Protein AF-A0A917WF76-F1 (afdb_monomer_lite)

Foldseek 3Di:
DPPDDPDPDPDPPPPPVPPFAFDQWDWDFDDDVPDGPDIDTGGLVCCVVVVHDRGDDPPPPPPPDPDD

pLDDT: mean 75.85, std 15.35, range [43.5, 97.44]

Sequence (68 aa):
MTSTTPEPGDGAVSHTLYRRPRGAGLLVLTLDGDRIAALTRFDSDVLARFGLPSSLPPRRAADGTGVP

Organism: NCBI:txid1748367

Secondary structure (DSSP, 8-state):
-------------------PPBP--EEEEEEETTEEEEEEEE-GGGGGGGT--SBPPP----------

Radius of gyration: 23.94 Å; chains: 1; bounding box: 42×35×76 Å

Structure (mmCIF, N/CA/C/O backbone):
data_AF-A0A917WF76-F1
#
_entry.id   AF-A0A917WF76-F1
#
loop_
_atom_site.group_PDB
_atom_site.id
_atom_site.type_symbol
_atom_site.label_atom_id
_atom_site.label_alt_id
_atom_site.label_comp_id
_atom_site.label_asym_id
_atom_site.label_entity_id
_atom_site.label_seq_id
_atom_site.pdbx_PDB_ins_code
_atom_site.Cartn_x
_atom_site.Cartn_y
_atom_site.Cartn_z
_atom_site.occupancy
_atom_site.B_iso_or_equiv
_atom_site.auth_seq_id
_atom_site.auth_comp_id
_atom_site.auth_asym_id
_atom_site.auth_atom_id
_atom_site.pdbx_PDB_model_num
ATOM 1 N N . MET A 1 1 ? 31.685 14.409 -63.164 1.00 43.50 1 MET A N 1
ATOM 2 C CA . MET A 1 1 ? 31.848 14.156 -61.718 1.00 43.50 1 MET A CA 1
ATOM 3 C C . MET A 1 1 ? 30.694 14.830 -60.994 1.00 43.50 1 MET A C 1
ATOM 5 O O . MET A 1 1 ? 30.757 16.024 -60.745 1.00 43.50 1 MET A O 1
ATOM 9 N N . THR A 1 2 ? 29.599 14.114 -60.752 1.00 52.25 2 THR A N 1
ATOM 10 C CA . THR A 1 2 ? 28.505 14.599 -59.902 1.00 52.25 2 THR A CA 1
ATOM 11 C C . THR A 1 2 ? 28.882 14.297 -58.458 1.00 52.25 2 THR A C 1
ATOM 13 O O . THR A 1 2 ? 28.742 13.162 -58.005 1.00 52.25 2 THR A O 1
ATOM 16 N N . SER A 1 3 ? 29.435 15.290 -57.761 1.00 47.62 3 SER A N 1
ATOM 17 C CA . SER A 1 3 ? 29.611 15.219 -56.311 1.00 47.62 3 SER A CA 1
ATOM 18 C C . SER A 1 3 ? 28.229 15.255 -55.676 1.00 47.62 3 SER A C 1
ATOM 20 O O . SER A 1 3 ? 27.623 16.316 -55.566 1.00 47.62 3 SER A O 1
ATOM 22 N N . THR A 1 4 ? 27.704 14.086 -55.316 1.00 65.94 4 THR A N 1
ATOM 23 C CA . THR A 1 4 ? 26.539 14.013 -54.440 1.00 65.94 4 THR A CA 1
ATOM 24 C C . THR A 1 4 ? 27.054 14.281 -53.029 1.00 65.94 4 THR A C 1
ATOM 26 O O . THR A 1 4 ? 27.814 13.496 -52.464 1.00 65.94 4 THR A O 1
ATOM 29 N N . THR A 1 5 ? 26.736 15.453 -52.491 1.00 64.75 5 THR A N 1
ATOM 30 C CA . THR A 1 5 ? 26.879 15.718 -51.059 1.00 64.75 5 THR A CA 1
ATOM 31 C C . 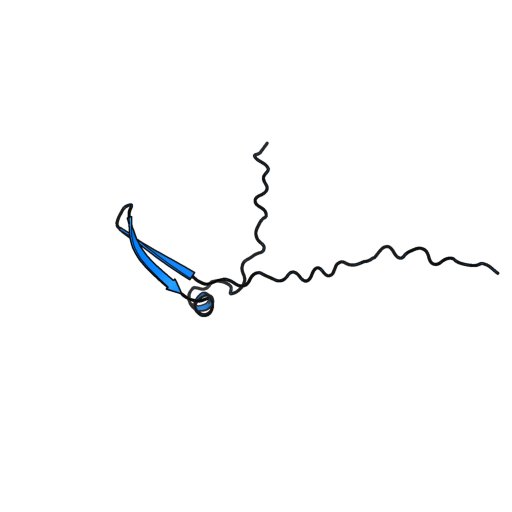THR A 1 5 ? 25.929 14.761 -50.333 1.00 64.75 5 THR A C 1
ATOM 33 O O . THR A 1 5 ? 24.784 14.631 -50.768 1.00 64.75 5 THR A O 1
ATOM 36 N N . PRO A 1 6 ? 26.352 14.042 -49.281 1.00 62.91 6 PRO A N 1
ATOM 37 C CA . PRO A 1 6 ? 25.402 13.314 -48.455 1.00 62.91 6 PRO A CA 1
ATOM 38 C C . PRO A 1 6 ? 24.531 14.340 -47.718 1.00 62.91 6 PRO A C 1
ATOM 40 O O . PRO A 1 6 ? 25.020 15.076 -46.862 1.00 62.91 6 PRO A O 1
ATOM 43 N N . GLU A 1 7 ? 23.253 14.411 -48.089 1.00 71.06 7 GLU A N 1
ATOM 44 C CA . GLU A 1 7 ? 22.223 15.117 -47.326 1.00 71.06 7 GLU A CA 1
ATOM 45 C C . GLU A 1 7 ? 22.235 14.580 -45.879 1.00 71.06 7 GLU A C 1
ATOM 47 O O . GLU A 1 7 ? 22.317 13.359 -45.688 1.00 71.06 7 GLU A O 1
ATOM 52 N N . PRO A 1 8 ? 22.209 15.443 -44.846 1.00 56.00 8 PRO A N 1
ATOM 53 C CA . PRO A 1 8 ? 22.232 14.991 -43.463 1.00 56.00 8 PRO A CA 1
ATOM 54 C C . PRO A 1 8 ? 20.986 14.144 -43.197 1.00 56.00 8 PRO A C 1
ATOM 56 O O . PRO A 1 8 ? 19.860 14.625 -43.283 1.00 56.00 8 PRO A O 1
ATOM 59 N N . GLY A 1 9 ? 21.214 12.861 -42.911 1.00 62.41 9 GLY A N 1
ATOM 60 C CA . GLY A 1 9 ? 20.177 11.882 -42.618 1.00 62.41 9 GLY A CA 1
ATOM 61 C C . GLY A 1 9 ? 19.340 12.313 -41.422 1.00 62.41 9 GLY A C 1
ATOM 62 O O . GLY A 1 9 ? 19.756 12.195 -40.270 1.00 62.41 9 GLY A O 1
ATOM 63 N N . ASP A 1 10 ? 18.151 12.799 -41.740 1.00 63.31 10 ASP A N 1
ATOM 64 C CA . ASP A 1 10 ? 17.029 13.023 -40.849 1.00 63.31 10 ASP A CA 1
ATOM 65 C C . ASP A 1 10 ? 16.586 11.666 -40.278 1.00 63.31 10 ASP A C 1
ATOM 67 O O . ASP A 1 10 ? 15.929 10.864 -40.945 1.00 63.31 10 ASP A O 1
ATOM 71 N N . GLY A 1 11 ? 17.061 11.319 -39.082 1.00 62.00 11 GLY A N 1
ATOM 72 C CA . GLY A 1 11 ? 16.768 10.001 -38.524 1.00 62.00 11 GLY A CA 1
ATOM 73 C C . GLY A 1 11 ? 17.581 9.600 -37.307 1.00 62.00 11 GLY A C 1
ATOM 74 O O . GLY A 1 11 ? 17.924 8.428 -37.162 1.00 62.00 11 GLY A O 1
ATOM 75 N N . ALA A 1 12 ? 17.876 10.532 -36.401 1.00 62.28 12 ALA A N 1
ATOM 76 C CA . ALA A 1 12 ? 18.256 10.140 -35.052 1.00 62.28 12 ALA A CA 1
ATOM 77 C C . ALA A 1 12 ? 17.005 9.595 -34.346 1.00 62.28 12 ALA A C 1
ATOM 79 O O . ALA A 1 12 ? 16.287 10.321 -33.657 1.00 62.28 12 ALA A O 1
ATOM 80 N N . VAL A 1 13 ? 16.719 8.304 -34.535 1.00 61.66 13 VAL A N 1
ATOM 81 C CA . VAL A 1 13 ? 15.771 7.590 -33.678 1.00 61.66 13 VAL A CA 1
ATOM 82 C C . VAL A 1 13 ? 16.318 7.676 -32.262 1.00 61.66 13 VAL A C 1
ATOM 84 O O . VAL A 1 13 ? 17.305 7.036 -31.901 1.00 61.66 13 VAL A O 1
ATOM 87 N N . SER A 1 14 ? 15.703 8.542 -31.463 1.00 63.00 14 SER A N 1
ATOM 88 C CA . SER A 1 14 ? 16.010 8.648 -30.048 1.00 63.00 14 SER A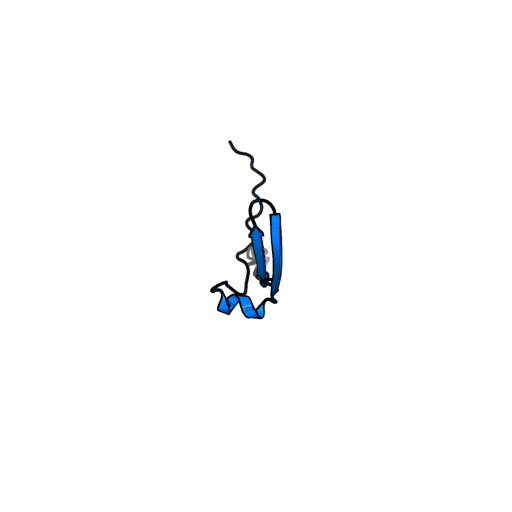 CA 1
ATOM 89 C C . SER A 1 14 ? 15.509 7.375 -29.388 1.00 63.00 14 SER A C 1
ATOM 91 O O . SER A 1 14 ? 14.336 7.242 -29.045 1.00 63.00 14 SER A O 1
ATOM 93 N N . HIS A 1 15 ? 16.407 6.412 -29.210 1.00 59.94 15 HIS A N 1
ATOM 94 C CA . HIS A 1 15 ? 16.201 5.329 -28.265 1.00 59.94 15 HIS A CA 1
ATOM 95 C C . HIS A 1 15 ? 16.394 5.923 -26.874 1.00 59.94 15 HIS A C 1
ATOM 97 O O . HIS A 1 15 ? 17.414 5.712 -26.218 1.00 59.94 15 HIS A O 1
ATOM 103 N N . THR A 1 16 ? 15.432 6.732 -26.432 1.00 63.59 16 THR A N 1
ATOM 104 C CA . THR A 1 16 ? 15.370 7.155 -25.043 1.00 63.59 16 THR A CA 1
ATOM 105 C C . THR A 1 16 ? 15.239 5.866 -24.252 1.00 63.59 16 THR A C 1
ATOM 107 O O . THR A 1 16 ? 14.206 5.197 -24.294 1.00 63.59 16 THR A O 1
ATOM 110 N N . LEU A 1 17 ? 16.321 5.453 -23.591 1.00 61.53 17 LEU A N 1
ATOM 111 C CA . LEU A 1 17 ? 1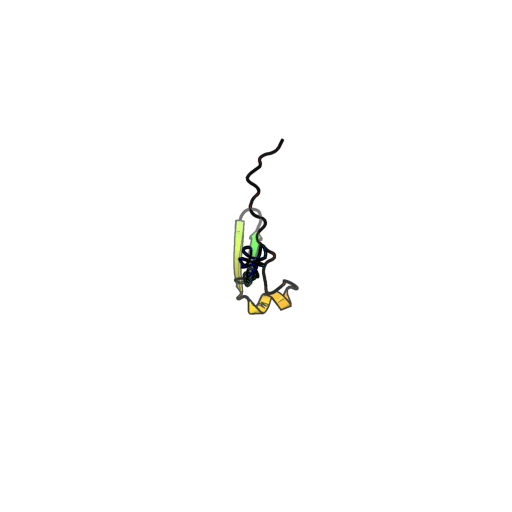6.282 4.363 -22.635 1.00 61.53 17 LEU A CA 1
ATOM 112 C C . LEU A 1 17 ? 15.336 4.824 -21.531 1.00 61.53 17 LEU A C 1
ATOM 114 O O . LEU A 1 17 ? 15.743 5.513 -20.596 1.00 61.53 17 LEU A O 1
ATOM 118 N N . TYR A 1 18 ? 14.051 4.507 -21.672 1.00 68.69 18 TYR A N 1
ATOM 119 C CA . TYR A 1 18 ? 13.050 4.772 -20.657 1.00 68.69 18 TYR A CA 1
ATOM 120 C C . TYR A 1 18 ? 13.394 3.888 -19.465 1.00 68.69 18 TYR A C 1
ATOM 122 O O . TYR A 1 18 ? 12.916 2.759 -19.328 1.00 68.69 18 TYR A O 1
ATOM 130 N N . ARG A 1 19 ? 14.281 4.387 -18.602 1.00 69.25 19 ARG A N 1
ATOM 131 C CA . ARG A 1 19 ? 14.588 3.756 -17.330 1.00 69.25 19 ARG A CA 1
ATOM 132 C C . ARG A 1 19 ? 13.312 3.824 -16.510 1.00 69.25 19 ARG A C 1
ATOM 134 O O . ARG A 1 19 ? 12.998 4.865 -15.935 1.00 69.25 19 ARG A O 1
ATOM 141 N N . ARG A 1 20 ? 12.558 2.723 -16.477 1.00 71.44 20 ARG A N 1
ATOM 142 C CA . ARG A 1 20 ? 11.375 2.647 -15.624 1.00 71.44 20 ARG A CA 1
ATOM 143 C C . ARG A 1 20 ? 11.820 2.859 -14.178 1.00 71.44 20 ARG A C 1
ATOM 145 O O . ARG A 1 20 ? 12.742 2.170 -13.723 1.00 71.44 20 ARG A O 1
ATOM 152 N N . PRO A 1 21 ? 11.213 3.806 -13.456 1.00 69.44 21 PRO A N 1
ATOM 153 C CA . PRO A 1 21 ? 11.490 3.959 -12.042 1.00 69.44 21 PRO A CA 1
ATOM 154 C C . PRO A 1 21 ? 11.116 2.656 -11.326 1.00 69.44 21 PRO A C 1
ATOM 156 O O . PRO A 1 21 ? 10.015 2.134 -11.493 1.00 69.44 21 PRO A O 1
ATOM 159 N N . ARG A 1 22 ? 12.056 2.098 -10.559 1.00 76.50 22 ARG A N 1
ATOM 160 C CA . ARG A 1 22 ? 11.772 0.963 -9.672 1.00 76.50 22 ARG A CA 1
ATOM 161 C C . ARG A 1 22 ? 10.856 1.448 -8.551 1.00 76.50 22 ARG A C 1
ATOM 163 O O . ARG A 1 22 ? 11.016 2.576 -8.083 1.00 76.50 22 ARG A O 1
ATOM 170 N N . GLY A 1 23 ? 9.904 0.619 -8.137 1.00 77.31 23 GLY A N 1
ATOM 171 C CA . GLY A 1 23 ? 9.136 0.884 -6.924 1.00 77.31 23 GLY A CA 1
ATOM 172 C C . GLY A 1 23 ? 10.091 0.979 -5.733 1.00 77.31 23 GLY A C 1
ATOM 173 O O . GLY A 1 23 ? 10.987 0.153 -5.603 1.00 77.31 23 GLY A O 1
ATOM 174 N N . ALA A 1 24 ? 9.938 2.005 -4.895 1.00 82.69 24 ALA A N 1
ATOM 175 C CA . ALA A 1 24 ? 10.850 2.264 -3.776 1.00 82.69 24 ALA A CA 1
ATOM 176 C C . ALA A 1 24 ? 10.506 1.472 -2.495 1.00 82.69 24 ALA A C 1
ATOM 178 O O . ALA A 1 24 ? 11.253 1.539 -1.523 1.00 82.69 24 ALA A O 1
ATOM 179 N N . GLY A 1 25 ? 9.375 0.759 -2.479 1.00 87.19 25 GLY A N 1
ATOM 180 C CA . GLY A 1 25 ? 8.832 0.062 -1.310 1.00 87.19 25 GLY A CA 1
ATOM 181 C C . GLY A 1 25 ? 7.331 0.298 -1.142 1.00 87.19 25 GLY A C 1
ATOM 182 O O . GLY A 1 25 ? 6.708 0.962 -1.974 1.00 87.19 25 GLY A O 1
ATOM 183 N N . LEU A 1 26 ? 6.761 -0.244 -0.067 1.00 89.69 26 LEU A N 1
ATOM 184 C CA . LEU A 1 26 ? 5.353 -0.087 0.305 1.00 89.69 26 LEU A CA 1
ATOM 185 C C . LEU A 1 26 ? 5.248 0.516 1.707 1.00 89.69 26 LEU A C 1
ATOM 187 O O . LEU A 1 26 ? 5.945 0.088 2.627 1.00 89.69 26 LEU A O 1
ATOM 191 N N . LEU A 1 27 ? 4.358 1.492 1.873 1.00 92.38 27 LEU A N 1
ATOM 192 C CA . LEU A 1 27 ? 4.027 2.075 3.168 1.00 92.38 27 LEU A CA 1
ATOM 193 C C . LEU A 1 27 ? 2.572 1.740 3.496 1.00 92.38 27 LEU A C 1
ATOM 195 O O . LEU A 1 27 ? 1.670 2.140 2.763 1.00 92.38 27 LEU A O 1
ATOM 199 N N . VAL A 1 28 ? 2.357 0.999 4.577 1.00 93.06 28 VAL A N 1
ATOM 200 C CA . VAL A 1 28 ? 1.027 0.649 5.082 1.00 93.06 28 VAL A CA 1
ATOM 201 C C . VAL A 1 28 ? 0.731 1.537 6.282 1.00 93.06 28 VAL A C 1
ATOM 203 O O . VAL A 1 28 ? 1.519 1.592 7.229 1.00 93.06 28 VAL A O 1
ATOM 206 N N . LEU A 1 29 ? -0.389 2.253 6.217 1.00 96.25 29 LEU A N 1
ATOM 207 C CA . LEU A 1 29 ? -0.881 3.104 7.291 1.00 96.25 29 LEU A CA 1
ATOM 208 C C . LEU A 1 29 ? -2.108 2.436 7.897 1.00 96.25 29 LEU A C 1
ATOM 210 O O . LEU A 1 29 ? -3.079 2.169 7.189 1.00 96.25 29 LEU A O 1
ATOM 214 N N . THR A 1 30 ? -2.072 2.211 9.202 1.00 96.38 30 THR A N 1
ATOM 215 C CA . THR A 1 30 ? -3.263 1.840 9.963 1.00 96.38 30 THR A CA 1
ATOM 216 C C . THR A 1 30 ? -3.848 3.114 10.543 1.00 96.38 30 THR A C 1
ATOM 218 O O . THR A 1 30 ? -3.150 3.849 11.245 1.00 96.38 30 THR A O 1
ATOM 221 N N . LEU A 1 31 ? -5.114 3.384 10.242 1.00 97.44 31 LEU A N 1
ATOM 222 C CA . LEU A 1 31 ? -5.838 4.549 10.741 1.00 97.44 31 LEU A CA 1
ATOM 223 C C . LEU A 1 31 ? -6.780 4.135 11.875 1.00 97.44 31 LEU A C 1
ATOM 225 O O . LEU A 1 31 ? -7.420 3.088 11.786 1.00 97.44 31 LEU A O 1
ATOM 229 N N . ASP A 1 32 ? -6.867 4.972 12.905 1.00 96.69 32 ASP A N 1
ATOM 230 C CA . ASP A 1 32 ? -7.895 4.919 13.944 1.00 96.69 32 ASP A CA 1
ATOM 231 C C . ASP A 1 32 ? -8.619 6.272 13.975 1.00 96.69 32 ASP A C 1
ATOM 233 O O . ASP A 1 32 ? -8.069 7.297 14.395 1.00 96.69 32 ASP A O 1
ATOM 237 N N . GLY A 1 33 ? -9.827 6.293 13.409 1.00 95.56 33 GLY A N 1
ATOM 238 C CA . GLY A 1 33 ? -10.551 7.526 13.110 1.00 95.56 33 GLY A CA 1
ATOM 239 C C . GLY A 1 33 ? -9.761 8.441 12.167 1.00 95.56 33 GLY A C 1
ATOM 240 O O . GLY A 1 33 ? -9.472 8.072 11.032 1.00 95.56 33 GLY A O 1
ATOM 241 N N . ASP A 1 34 ? -9.415 9.633 12.656 1.00 95.62 34 ASP A N 1
ATOM 242 C CA . ASP A 1 34 ? -8.680 10.676 11.918 1.00 95.62 34 ASP A CA 1
ATOM 243 C C . ASP A 1 34 ? -7.165 10.668 12.208 1.00 95.62 34 ASP A C 1
ATOM 245 O O . ASP A 1 34 ? -6.425 11.573 11.824 1.00 95.62 34 ASP A O 1
ATOM 249 N N . ARG A 1 35 ? -6.666 9.661 12.937 1.00 95.50 35 ARG A N 1
ATOM 250 C CA . ARG A 1 35 ? -5.248 9.575 13.309 1.00 95.50 35 ARG A CA 1
ATOM 251 C C . ARG A 1 35 ? -4.593 8.335 12.726 1.00 95.50 35 ARG A C 1
ATOM 253 O O . ARG A 1 35 ? -5.204 7.280 12.600 1.00 95.50 35 ARG A O 1
ATOM 260 N N . ILE A 1 36 ? -3.305 8.454 12.412 1.00 96.75 36 ILE A N 1
ATOM 261 C CA . ILE A 1 36 ? -2.470 7.303 12.065 1.00 96.75 36 ILE A CA 1
ATOM 262 C C . ILE A 1 36 ? -2.128 6.574 13.365 1.00 96.75 36 ILE A C 1
ATOM 264 O O . ILE A 1 36 ? -1.377 7.093 14.189 1.00 96.75 36 ILE A O 1
ATOM 268 N N . ALA A 1 37 ? -2.684 5.378 13.542 1.00 96.56 37 ALA A N 1
ATOM 269 C CA . ALA A 1 37 ? -2.437 4.519 14.695 1.00 96.56 37 ALA A CA 1
ATOM 270 C C . ALA A 1 37 ? -1.152 3.693 14.541 1.00 96.56 37 ALA A C 1
ATOM 272 O O . ALA A 1 37 ? -0.470 3.419 15.526 1.00 96.56 37 ALA A O 1
ATOM 273 N N . ALA A 1 38 ? -0.802 3.306 13.309 1.00 97.31 38 ALA A N 1
ATOM 274 C CA . ALA A 1 38 ? 0.444 2.600 13.026 1.00 97.31 38 ALA A CA 1
ATOM 275 C C . ALA A 1 38 ? 0.968 2.891 11.619 1.00 97.31 38 ALA A C 1
ATOM 277 O O . ALA A 1 38 ? 0.216 3.209 10.695 1.00 97.31 38 ALA A O 1
ATOM 278 N N . LEU A 1 39 ? 2.279 2.729 11.464 1.00 96.69 39 LEU A N 1
ATOM 279 C CA . LEU A 1 39 ? 2.986 2.866 10.202 1.00 96.69 39 LEU A CA 1
ATOM 280 C C . LEU A 1 39 ? 3.914 1.669 10.022 1.00 96.69 39 LEU A C 1
ATOM 282 O O . LEU A 1 39 ? 4.739 1.387 10.890 1.00 96.69 39 LEU A O 1
ATOM 286 N N . THR A 1 40 ? 3.818 0.982 8.889 1.00 94.81 40 THR A N 1
ATOM 287 C CA . THR A 1 40 ? 4.742 -0.102 8.546 1.00 94.81 40 THR A CA 1
ATOM 288 C C . THR A 1 40 ? 5.329 0.133 7.168 1.00 94.81 40 THR A C 1
ATOM 290 O O . THR A 1 40 ? 4.606 0.311 6.188 1.00 94.81 40 THR A O 1
ATOM 293 N N . ARG A 1 41 ? 6.660 0.142 7.098 1.00 91.69 41 ARG A N 1
ATOM 294 C CA . ARG A 1 41 ? 7.412 0.279 5.854 1.00 91.69 41 ARG A CA 1
ATOM 295 C C . ARG A 1 41 ? 7.964 -1.077 5.439 1.00 91.69 41 ARG A C 1
ATOM 297 O O . ARG A 1 41 ? 8.568 -1.768 6.252 1.00 91.69 41 ARG A O 1
ATOM 304 N N . PHE A 1 42 ? 7.815 -1.392 4.162 1.00 90.81 42 PHE A N 1
ATOM 305 C CA . PHE A 1 42 ? 8.402 -2.562 3.532 1.00 90.81 42 PHE A CA 1
ATOM 306 C C . PHE A 1 42 ? 9.254 -2.164 2.328 1.00 90.81 42 PHE A C 1
ATOM 308 O O . PHE A 1 42 ? 8.946 -1.194 1.628 1.00 90.81 42 PHE A O 1
ATOM 315 N N . ASP A 1 43 ? 10.300 -2.941 2.067 1.00 90.00 43 ASP A N 1
ATOM 316 C CA . ASP A 1 43 ? 11.161 -2.773 0.899 1.00 90.00 43 ASP A CA 1
ATOM 317 C C . ASP A 1 43 ? 10.474 -3.201 -0.405 1.00 90.00 43 ASP A C 1
ATOM 319 O O . ASP A 1 43 ? 9.394 -3.796 -0.416 1.00 90.00 43 ASP A O 1
ATOM 323 N N . SER A 1 44 ? 11.095 -2.886 -1.543 1.00 87.62 44 SER A N 1
ATOM 324 C CA . SER A 1 44 ? 10.529 -3.141 -2.875 1.00 87.62 44 SER A CA 1
ATOM 325 C C . SER A 1 44 ? 10.253 -4.618 -3.173 1.00 87.62 44 SER A C 1
ATOM 327 O O . SER A 1 44 ? 9.426 -4.923 -4.031 1.00 87.62 44 SER A O 1
ATOM 329 N N . ASP A 1 45 ? 10.906 -5.532 -2.458 1.00 87.00 45 ASP A N 1
ATOM 330 C CA . ASP A 1 45 ? 10.796 -6.975 -2.684 1.00 87.00 45 ASP A CA 1
ATOM 331 C C . ASP A 1 45 ? 9.423 -7.535 -2.286 1.00 87.00 45 ASP A C 1
ATOM 333 O O . ASP A 1 45 ? 9.003 -8.577 -2.795 1.00 87.00 45 ASP A O 1
ATOM 337 N N . VAL A 1 46 ? 8.672 -6.833 -1.426 1.00 89.19 46 VAL A N 1
ATOM 338 C CA . VAL A 1 46 ? 7.323 -7.277 -1.043 1.00 89.19 46 VAL A CA 1
ATOM 339 C C . VAL A 1 46 ? 6.241 -6.831 -2.021 1.00 89.19 46 VAL A C 1
ATOM 341 O O . VAL A 1 46 ? 5.126 -7.337 -1.932 1.00 89.19 46 VAL A O 1
ATOM 344 N N . LEU A 1 47 ? 6.535 -5.923 -2.961 1.00 88.69 47 LEU A N 1
ATOM 345 C CA . LEU A 1 47 ? 5.529 -5.361 -3.876 1.00 88.69 47 LEU A CA 1
ATOM 346 C C . LEU A 1 47 ? 4.771 -6.457 -4.637 1.00 88.69 47 LEU A C 1
ATOM 348 O O . LEU A 1 47 ? 3.543 -6.425 -4.702 1.00 88.69 47 LEU A O 1
ATOM 352 N N . ALA A 1 48 ? 5.483 -7.486 -5.106 1.00 85.94 48 ALA A N 1
ATOM 353 C CA . ALA A 1 48 ? 4.884 -8.619 -5.808 1.00 85.94 48 ALA A CA 1
ATOM 354 C C . ALA A 1 48 ? 3.895 -9.414 -4.935 1.00 85.94 48 ALA A C 1
ATOM 356 O O . ALA A 1 48 ? 2.885 -9.898 -5.442 1.00 85.94 48 ALA A O 1
ATOM 357 N N . ARG A 1 49 ? 4.135 -9.512 -3.618 1.00 87.62 49 ARG A N 1
ATOM 358 C CA . ARG A 1 49 ? 3.229 -10.202 -2.679 1.00 87.62 49 ARG A CA 1
ATOM 359 C C . ARG A 1 49 ? 1.908 -9.457 -2.481 1.00 87.62 49 ARG A C 1
ATOM 361 O O . ARG A 1 49 ? 0.913 -10.082 -2.142 1.00 87.62 49 ARG A O 1
ATOM 368 N N . PHE A 1 50 ? 1.900 -8.148 -2.728 1.00 84.62 50 PHE A N 1
ATOM 369 C CA . PHE A 1 50 ? 0.704 -7.302 -2.720 1.00 84.62 50 PHE A CA 1
ATOM 370 C C . PHE A 1 50 ? 0.085 -7.127 -4.119 1.00 84.62 50 PHE A C 1
ATOM 372 O O . PHE A 1 50 ? -0.814 -6.309 -4.292 1.00 84.62 50 PHE A O 1
ATOM 379 N N . GLY A 1 51 ? 0.566 -7.859 -5.132 1.00 85.94 51 GLY A N 1
ATOM 380 C CA . GLY A 1 51 ? 0.090 -7.731 -6.513 1.00 85.94 51 GLY A CA 1
ATOM 381 C C . GLY A 1 51 ? 0.502 -6.424 -7.200 1.00 85.94 51 GLY A C 1
ATOM 382 O O . GLY A 1 51 ? -0.044 -6.084 -8.249 1.00 85.94 51 GLY A O 1
ATOM 383 N N . LEU A 1 52 ? 1.457 -5.682 -6.628 1.00 87.31 52 LEU A N 1
ATOM 384 C CA . LEU A 1 52 ? 1.951 -4.431 -7.193 1.00 87.31 52 LEU A CA 1
ATOM 385 C C . LEU A 1 52 ? 3.126 -4.686 -8.151 1.00 87.31 52 LEU A C 1
ATOM 387 O O . LEU A 1 52 ? 3.990 -5.524 -7.872 1.00 87.31 52 LEU A O 1
ATOM 391 N N . PRO A 1 53 ? 3.214 -3.940 -9.266 1.00 78.44 53 PRO A N 1
ATOM 392 C CA . PRO A 1 53 ? 4.354 -4.029 -10.164 1.00 78.44 53 PRO A CA 1
ATOM 393 C C . PRO A 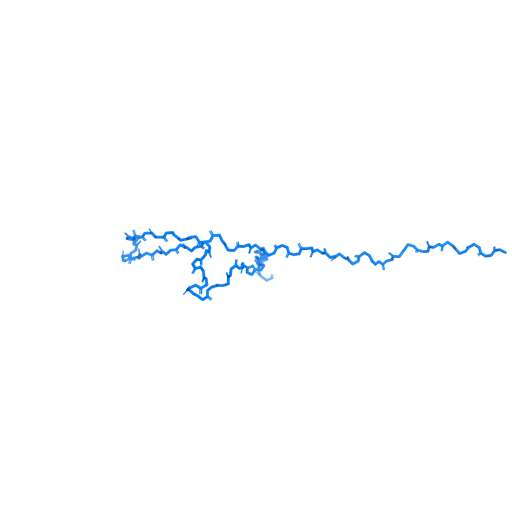1 53 ? 5.626 -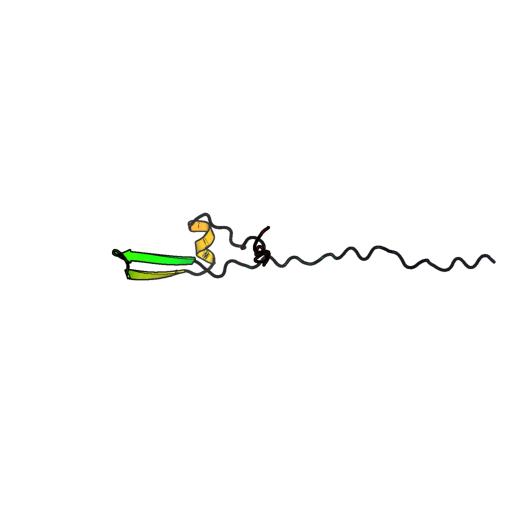3.498 -9.484 1.00 78.44 53 PRO A C 1
ATOM 395 O O . PRO A 1 53 ? 5.622 -2.464 -8.821 1.00 78.44 53 PRO A O 1
ATOM 398 N N . SER A 1 54 ? 6.756 -4.171 -9.710 1.00 75.69 54 SER A N 1
ATOM 399 C CA . SER A 1 54 ? 8.080 -3.766 -9.199 1.00 75.69 54 SER A CA 1
ATOM 400 C C . SER A 1 54 ? 8.635 -2.492 -9.856 1.00 75.69 54 SER A C 1
ATOM 402 O O . SER A 1 54 ? 9.647 -1.941 -9.417 1.00 75.69 54 SER A O 1
ATOM 404 N N . SER A 1 55 ? 7.974 -2.006 -10.908 1.00 78.12 55 SER A N 1
ATOM 405 C CA . SER A 1 55 ? 8.270 -0.739 -11.569 1.00 78.12 55 SER A CA 1
ATOM 406 C C . SER A 1 55 ? 7.040 0.152 -11.548 1.00 78.12 55 SER A C 1
ATOM 408 O O . SER A 1 55 ? 5.925 -0.310 -11.790 1.00 78.12 55 SER A O 1
ATOM 410 N N . LEU A 1 56 ? 7.250 1.428 -11.250 1.00 72.31 56 LEU A N 1
ATOM 411 C CA . LEU A 1 56 ? 6.187 2.415 -11.286 1.00 72.31 56 LEU A CA 1
ATOM 412 C C . LEU A 1 56 ? 5.848 2.723 -12.753 1.00 72.31 56 LEU A C 1
ATOM 414 O O . LEU A 1 56 ? 6.764 2.821 -13.584 1.00 72.31 56 LEU A O 1
ATOM 418 N N . PRO A 1 57 ? 4.558 2.892 -13.093 1.00 70.19 57 PRO A N 1
ATOM 419 C CA . PRO A 1 57 ? 4.186 3.447 -14.385 1.00 70.19 57 PRO A CA 1
ATOM 420 C C . PRO A 1 57 ? 4.863 4.816 -14.564 1.00 70.19 57 PRO A C 1
ATOM 422 O O . PRO A 1 57 ? 5.160 5.486 -13.565 1.00 70.19 57 PRO A O 1
ATOM 425 N N . PRO A 1 58 ? 5.157 5.230 -15.812 1.00 71.31 58 PRO A N 1
ATOM 426 C CA . PRO A 1 58 ? 5.751 6.534 -16.067 1.00 71.31 58 PRO A CA 1
ATOM 427 C C . PRO A 1 58 ? 4.934 7.589 -15.332 1.00 71.31 58 PRO A C 1
ATOM 429 O O . PRO A 1 58 ? 3.704 7.601 -15.408 1.00 71.31 58 PRO A O 1
ATOM 432 N N . ARG A 1 59 ? 5.628 8.427 -14.555 1.00 68.50 59 ARG A N 1
ATOM 433 C CA . ARG A 1 59 ? 4.990 9.508 -13.814 1.00 68.50 59 ARG A CA 1
ATOM 434 C C . ARG A 1 59 ? 4.234 10.329 -14.849 1.00 68.50 59 ARG A C 1
ATOM 436 O O . ARG A 1 59 ? 4.875 10.917 -15.718 1.00 68.50 59 ARG A O 1
ATOM 443 N N . ARG A 1 60 ? 2.898 10.341 -14.782 1.00 68.62 60 ARG A N 1
ATOM 444 C CA . ARG A 1 60 ? 2.126 11.333 -15.523 1.00 68.62 60 ARG A CA 1
ATOM 445 C C . ARG A 1 60 ? 2.686 12.661 -15.038 1.00 68.62 60 ARG A C 1
ATOM 447 O O . ARG A 1 60 ? 2.621 12.936 -13.836 1.00 68.62 60 ARG A O 1
ATOM 454 N N . ALA A 1 61 ? 3.364 13.394 -15.923 1.00 66.56 61 ALA A N 1
ATOM 455 C CA . ALA A 1 61 ? 3.705 14.773 -15.632 1.00 66.56 61 ALA A CA 1
ATOM 456 C C . ALA A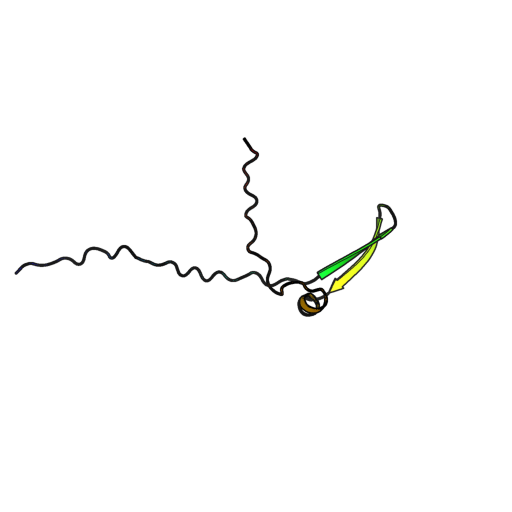 1 61 ? 2.401 15.382 -15.131 1.00 66.56 61 ALA A C 1
ATOM 458 O O . ALA A 1 61 ? 1.361 15.146 -15.741 1.00 66.56 61 ALA A O 1
ATOM 459 N N . ALA A 1 62 ? 2.407 15.988 -13.945 1.00 64.38 62 ALA A N 1
ATOM 460 C CA . ALA A 1 62 ? 1.241 16.735 -13.525 1.00 64.38 62 ALA A CA 1
ATOM 461 C C . ALA A 1 62 ? 1.060 17.778 -14.625 1.00 64.38 62 ALA A C 1
ATOM 463 O O . ALA A 1 62 ? 1.862 18.707 -14.707 1.00 64.38 62 ALA A O 1
ATOM 464 N N . ASP A 1 63 ? 0.137 17.518 -15.553 1.00 57.97 63 ASP A N 1
ATOM 465 C CA . ASP A 1 63 ? -0.192 18.435 -16.621 1.00 57.97 63 ASP A CA 1
ATOM 466 C C . ASP A 1 63 ? -0.697 19.655 -15.860 1.00 57.97 63 ASP A C 1
ATOM 468 O O . ASP A 1 63 ? -1.794 19.649 -15.306 1.00 57.97 63 ASP A O 1
ATOM 472 N N . GLY A 1 64 ? 0.167 20.663 -15.724 1.00 58.44 64 GLY A N 1
ATOM 473 C CA . GLY A 1 64 ? -0.116 21.926 -15.046 1.00 58.44 64 GLY A CA 1
ATOM 474 C C . GLY A 1 64 ? -1.181 22.750 -15.765 1.00 58.44 64 GLY A C 1
ATOM 475 O O . GLY A 1 64 ? -1.327 23.937 -15.503 1.00 58.44 64 GLY A O 1
ATOM 476 N N . THR A 1 65 ? -1.927 22.143 -16.678 1.00 63.06 65 THR A N 1
ATOM 477 C CA . THR A 1 65 ? -3.132 22.685 -17.266 1.00 63.06 65 THR A CA 1
ATOM 478 C C . THR A 1 65 ? -4.277 22.488 -16.282 1.00 63.06 65 THR A C 1
ATOM 480 O O . THR A 1 65 ? -5.062 21.543 -16.352 1.00 63.06 65 THR A O 1
ATOM 483 N N . GLY A 1 66 ? -4.386 23.446 -15.359 1.00 47.75 66 GLY A N 1
ATOM 484 C CA . GLY A 1 66 ? -5.706 23.926 -14.974 1.00 47.75 66 GLY A CA 1
ATOM 485 C C . GLY A 1 66 ? -6.479 24.251 -16.257 1.00 47.75 66 GLY A C 1
ATOM 486 O O . GLY A 1 66 ? -6.078 25.119 -17.023 1.00 47.75 66 GLY A O 1
ATOM 487 N N . VAL A 1 67 ? -7.501 23.442 -16.508 1.00 52.06 67 VAL A N 1
ATOM 488 C CA . VAL A 1 67 ? -8.513 23.521 -17.579 1.00 52.06 67 VAL A CA 1
ATOM 489 C C . VAL A 1 67 ? -9.409 24.757 -17.346 1.00 52.06 67 VAL A C 1
ATOM 491 O O . VAL A 1 67 ? -9.514 25.157 -16.179 1.00 52.06 67 VAL A O 1
ATOM 494 N N . PRO A 1 68 ? -10.146 25.318 -18.333 1.00 50.78 68 PRO A N 1
ATOM 495 C CA . PRO A 1 68 ? -10.273 24.995 -19.767 1.00 50.78 68 PRO A CA 1
ATOM 496 C C . PRO A 1 68 ? -9.624 25.984 -20.748 1.00 50.78 68 PRO A C 1
ATOM 498 O O . PRO A 1 68 ? -9.578 27.198 -20.450 1.00 50.78 68 PRO A O 1
#